Protein AF-A0A7R9HL69-F1 (afdb_monomer_lite)

Sequence (167 aa):
MRACRKFLLVSSSRQTDMITFSVRCGTPEGVLTHHLRAETHRDLANWARALVQGSHNCAQSQHELVCREYVYRCMYQGQPAQLVLHYENGFTLQEGNIAPGREPRTLWKFPFERLRMSADDGARLLWLDFGGEEGEMELDLESCPKPLVFILHNFLSAKIHRLGLLA

Organism: NCBI:txid170555

pLDDT: mean 81.36, std 16.81, range [25.47, 97.38]

Structure (mmCIF, N/CA/C/O backbone):
data_AF-A0A7R9HL69-F1
#
_entry.id   AF-A0A7R9HL69-F1
#
loop_
_atom_site.group_PDB
_atom_site.id
_atom_site.type_symbol
_atom_site.label_atom_id
_atom_site.label_alt_id
_atom_site.label_comp_id
_atom_site.label_asym_id
_atom_site.label_entity_id
_atom_site.label_seq_id
_atom_site.pdbx_PDB_ins_code
_atom_site.Cartn_x
_atom_site.Cartn_y
_atom_site.Cartn_z
_atom_site.occupancy
_atom_site.B_iso_or_equiv
_atom_site.auth_seq_id
_atom_site.auth_comp_id
_atom_site.auth_asym_id
_atom_site.auth_atom_id
_atom_site.pdbx_PDB_model_num
ATOM 1 N N . MET A 1 1 ? -3.117 -14.720 -6.865 1.00 27.28 1 MET A N 1
ATOM 2 C CA . MET A 1 1 ? -1.941 -13.841 -6.651 1.00 27.28 1 MET A CA 1
ATOM 3 C C . MET A 1 1 ? -1.518 -13.116 -7.940 1.00 27.28 1 MET A C 1
ATOM 5 O O . MET A 1 1 ? -0.476 -13.407 -8.507 1.00 27.28 1 MET A O 1
ATOM 9 N N . ARG A 1 2 ? -2.309 -12.144 -8.425 1.00 25.47 2 ARG A N 1
ATOM 10 C CA . ARG A 1 2 ? -1.967 -11.297 -9.597 1.00 25.47 2 ARG A CA 1
ATOM 11 C C . ARG A 1 2 ? -1.310 -9.957 -9.198 1.00 25.47 2 ARG A C 1
ATOM 13 O O . ARG A 1 2 ? -1.336 -9.004 -9.968 1.00 25.47 2 ARG A O 1
ATOM 20 N N . ALA A 1 3 ? -0.749 -9.864 -7.989 1.00 31.98 3 ALA A N 1
ATOM 21 C CA . ALA A 1 3 ? -0.264 -8.604 -7.414 1.00 31.98 3 ALA A CA 1
ATOM 22 C C . ALA A 1 3 ? 1.124 -8.177 -7.937 1.00 31.98 3 ALA A C 1
ATOM 24 O O . ALA A 1 3 ? 1.400 -6.987 -8.053 1.00 31.98 3 ALA A O 1
ATOM 25 N N . CYS A 1 4 ? 1.972 -9.127 -8.345 1.00 31.97 4 CYS A N 1
ATOM 26 C CA . CYS A 1 4 ? 3.388 -8.855 -8.623 1.00 31.97 4 CYS A CA 1
ATOM 27 C C . CYS A 1 4 ? 3.668 -8.084 -9.933 1.00 31.97 4 CYS A C 1
ATOM 29 O O . CYS A 1 4 ? 4.805 -7.705 -10.185 1.00 31.97 4 CYS A O 1
ATOM 31 N N . ARG A 1 5 ? 2.655 -7.829 -10.778 1.00 31.78 5 ARG A N 1
ATOM 32 C CA . ARG A 1 5 ? 2.824 -7.087 -12.049 1.00 31.78 5 ARG A CA 1
ATOM 33 C C . ARG A 1 5 ? 2.490 -5.593 -11.971 1.00 31.78 5 ARG A C 1
ATOM 35 O O . ARG A 1 5 ? 2.695 -4.889 -12.953 1.00 31.78 5 ARG A O 1
ATOM 42 N N . LYS A 1 6 ? 1.956 -5.090 -10.850 1.00 39.06 6 LYS A N 1
ATOM 43 C CA . LYS A 1 6 ? 1.522 -3.680 -10.749 1.00 39.06 6 LYS A CA 1
ATOM 44 C C . LYS A 1 6 ? 2.636 -2.697 -10.372 1.00 39.06 6 LYS A C 1
ATOM 46 O O . LYS A 1 6 ? 2.430 -1.498 -10.521 1.00 39.06 6 LYS A O 1
ATOM 51 N N . PHE A 1 7 ? 3.791 -3.194 -9.928 1.00 46.41 7 PHE A N 1
ATOM 52 C CA . PHE A 1 7 ? 4.848 -2.369 -9.333 1.00 46.41 7 PHE A CA 1
ATOM 53 C C . PHE A 1 7 ? 5.781 -1.685 -10.333 1.00 46.41 7 PHE A C 1
ATOM 55 O O . PHE A 1 7 ? 6.280 -0.594 -10.088 1.00 46.41 7 PHE A O 1
ATOM 62 N N . LEU A 1 8 ? 5.918 -2.276 -11.512 1.00 47.06 8 LEU A N 1
ATOM 63 C CA . LEU A 1 8 ? 6.515 -1.662 -12.684 1.00 47.06 8 LEU A CA 1
ATOM 64 C C . LEU A 1 8 ? 5.664 -2.161 -13.850 1.00 47.06 8 LEU A C 1
ATOM 66 O O . LEU A 1 8 ? 5.802 -3.310 -14.272 1.00 47.06 8 LEU A O 1
ATOM 70 N N . LEU A 1 9 ? 4.729 -1.351 -14.353 1.00 45.00 9 LEU A N 1
ATOM 71 C CA . LEU A 1 9 ? 4.151 -1.668 -15.656 1.00 45.00 9 LEU A CA 1
ATOM 72 C C . LEU A 1 9 ? 5.216 -1.342 -16.702 1.00 45.00 9 LEU A C 1
ATOM 74 O O . LEU A 1 9 ? 5.265 -0.255 -17.273 1.00 45.00 9 LEU A O 1
ATOM 78 N N . VAL A 1 10 ? 6.084 -2.315 -16.964 1.00 47.97 10 VAL A N 1
ATOM 79 C CA . VAL A 1 10 ? 6.858 -2.358 -18.202 1.00 47.97 10 VAL A CA 1
ATOM 80 C C . VAL A 1 10 ? 5.871 -2.712 -19.313 1.00 47.97 10 VAL A C 1
ATOM 82 O O . VAL A 1 10 ? 5.749 -3.864 -19.721 1.00 47.97 10 VAL A O 1
ATOM 85 N N . SER A 1 11 ? 5.080 -1.736 -19.758 1.00 47.28 11 SER A N 1
ATOM 86 C CA . SER A 1 11 ? 4.316 -1.871 -20.993 1.00 47.28 11 SER A CA 1
ATOM 87 C C . SER A 1 11 ? 5.226 -1.467 -22.145 1.00 47.28 11 SER A C 1
ATOM 89 O O . SER A 1 11 ? 5.473 -0.282 -22.359 1.00 47.28 11 SER A O 1
ATOM 91 N N . SER A 1 12 ? 5.731 -2.452 -22.882 1.00 48.06 12 SER A N 1
ATOM 92 C CA . SER A 1 12 ? 6.322 -2.199 -24.193 1.00 48.06 12 SER A CA 1
ATOM 93 C C . SER A 1 12 ? 5.177 -1.941 -25.171 1.00 48.06 12 SER A C 1
ATOM 95 O O . SER A 1 12 ? 4.321 -2.805 -25.358 1.00 48.06 12 SER A O 1
ATOM 97 N N . SER A 1 13 ? 5.130 -0.755 -25.775 1.00 48.75 13 SER A N 1
ATOM 98 C CA . SER A 1 13 ? 4.255 -0.489 -26.918 1.00 48.75 13 SER A CA 1
ATOM 99 C C . SER A 1 13 ? 5.121 -0.277 -28.155 1.00 48.75 13 SER A C 1
ATOM 101 O O . SER A 1 13 ? 6.091 0.474 -28.120 1.00 48.75 13 SER A O 1
ATOM 103 N N . ARG A 1 14 ? 4.799 -0.972 -29.252 1.00 50.94 14 ARG A N 1
ATOM 104 C CA . ARG A 1 14 ? 5.381 -0.695 -30.571 1.00 50.94 14 ARG A CA 1
ATOM 105 C C . ARG A 1 14 ? 4.619 0.468 -31.198 1.00 50.94 14 ARG A C 1
ATOM 107 O O . ARG A 1 14 ? 3.823 0.270 -32.108 1.00 50.94 14 ARG A O 1
ATOM 114 N N . GLN A 1 15 ? 4.828 1.673 -30.692 1.00 51.16 15 GLN A N 1
ATOM 115 C CA . GLN A 1 15 ? 4.549 2.874 -31.469 1.00 51.16 15 GLN A CA 1
ATOM 116 C C . GLN A 1 15 ? 5.911 3.501 -31.768 1.00 51.16 15 GLN A C 1
ATOM 118 O O . GLN A 1 15 ? 6.577 3.991 -30.864 1.00 51.16 15 GLN A O 1
ATOM 123 N N . THR A 1 16 ? 6.345 3.346 -33.029 1.00 51.69 16 THR A N 1
ATOM 124 C CA . T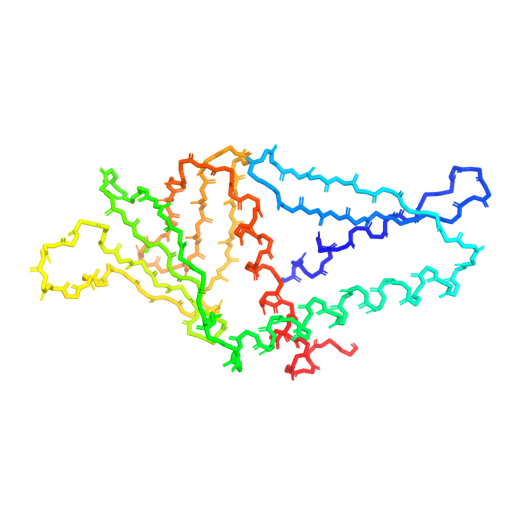HR A 1 16 ? 7.567 3.905 -33.652 1.00 51.69 16 THR A CA 1
ATOM 125 C C . THR A 1 16 ? 8.897 3.559 -32.967 1.00 51.69 16 THR A C 1
ATOM 127 O O . THR A 1 16 ? 9.286 4.293 -32.077 1.00 51.69 16 THR A O 1
ATOM 130 N N . ASP A 1 17 ? 9.589 2.478 -33.374 1.00 64.56 17 ASP A N 1
ATOM 131 C CA . ASP A 1 17 ? 11.017 2.117 -33.117 1.00 64.56 17 ASP A CA 1
ATOM 132 C C . ASP A 1 17 ? 11.654 2.384 -31.727 1.00 64.56 17 ASP A C 1
ATOM 134 O O . ASP A 1 17 ? 12.861 2.231 -31.537 1.00 64.56 17 ASP A O 1
ATOM 138 N N . MET A 1 18 ? 10.870 2.746 -30.716 1.00 73.81 18 MET A N 1
ATOM 139 C CA . MET A 1 18 ? 11.333 3.224 -29.423 1.00 73.81 18 MET A CA 1
ATOM 140 C C . MET A 1 18 ? 10.953 2.222 -28.344 1.00 73.81 18 MET A C 1
ATOM 142 O O . MET A 1 18 ? 9.783 1.921 -28.106 1.00 73.81 18 MET A O 1
ATOM 146 N N . ILE A 1 19 ? 11.971 1.716 -27.656 1.00 84.88 19 ILE A N 1
ATOM 147 C CA . ILE A 1 19 ? 11.815 0.807 -26.528 1.00 84.88 19 ILE A CA 1
ATOM 148 C C . ILE A 1 19 ? 11.576 1.665 -25.287 1.00 84.88 19 ILE A C 1
ATOM 150 O O . ILE A 1 19 ? 12.439 2.443 -24.888 1.00 84.88 19 ILE A O 1
ATOM 154 N N . THR A 1 20 ? 10.398 1.551 -24.681 1.00 85.19 20 THR A N 1
ATOM 155 C CA . THR A 1 20 ? 10.014 2.351 -23.511 1.00 85.19 20 THR A CA 1
ATOM 156 C C . THR A 1 20 ? 9.532 1.475 -22.358 1.00 85.19 20 THR A C 1
ATOM 158 O O . THR A 1 20 ? 9.047 0.358 -22.557 1.00 85.19 20 THR A O 1
ATOM 161 N N . PHE A 1 21 ? 9.681 1.984 -21.136 1.00 85.69 21 PHE A N 1
ATOM 162 C CA . PHE A 1 21 ? 9.068 1.445 -19.922 1.00 85.69 21 PHE A CA 1
ATOM 163 C C . PHE A 1 21 ? 8.477 2.566 -19.080 1.00 85.69 21 PHE A C 1
ATOM 165 O O . PHE A 1 21 ? 8.814 3.736 -19.262 1.00 85.69 21 PHE A O 1
ATOM 172 N N . SER A 1 22 ? 7.589 2.203 -18.154 1.00 87.31 22 SER A N 1
ATOM 173 C CA . SER A 1 22 ? 7.023 3.151 -17.204 1.00 87.31 22 SER A CA 1
ATOM 174 C C . SER A 1 22 ? 7.346 2.771 -15.766 1.00 87.31 22 SER A C 1
ATOM 176 O O . SER A 1 22 ? 7.317 1.593 -15.397 1.00 87.31 22 SER A O 1
ATOM 178 N N . VAL A 1 23 ? 7.645 3.783 -14.959 1.00 88.44 23 VAL A N 1
ATOM 179 C CA . VAL A 1 23 ? 7.794 3.679 -13.506 1.00 88.44 23 VAL A CA 1
ATOM 180 C C . VAL A 1 23 ? 6.626 4.418 -12.881 1.00 88.44 23 VAL A C 1
ATOM 182 O O . VAL A 1 23 ? 6.360 5.567 -13.229 1.00 88.44 23 VAL A O 1
ATOM 185 N N . ARG A 1 24 ? 5.901 3.744 -11.989 1.00 87.88 24 ARG A N 1
ATOM 186 C CA . ARG A 1 24 ? 4.728 4.300 -11.313 1.00 87.88 24 ARG A CA 1
ATOM 187 C C . ARG A 1 24 ? 5.063 4.530 -9.849 1.00 87.88 24 ARG A C 1
ATOM 189 O O . ARG A 1 24 ? 5.576 3.626 -9.199 1.00 87.88 24 ARG A O 1
ATOM 196 N N . CYS A 1 25 ? 4.725 5.704 -9.340 1.00 86.12 25 CYS A N 1
ATOM 197 C CA . CYS A 1 25 ? 4.938 6.101 -7.956 1.00 86.12 25 CYS A CA 1
ATOM 198 C C . CYS A 1 25 ? 3.585 6.464 -7.341 1.00 86.12 25 CYS A C 1
ATOM 200 O O . CYS A 1 25 ? 2.858 7.285 -7.899 1.00 86.12 25 CYS A O 1
ATOM 202 N N . GLY A 1 26 ? 3.237 5.852 -6.209 1.00 83.62 26 GLY A N 1
ATOM 203 C CA . GLY A 1 26 ? 2.106 6.311 -5.405 1.00 83.62 26 GLY A CA 1
ATOM 204 C C . GLY A 1 26 ? 2.480 7.607 -4.686 1.00 83.62 26 GLY A C 1
ATOM 205 O O . GLY A 1 26 ? 3.476 7.631 -3.966 1.00 83.62 26 GLY A O 1
ATOM 206 N N . THR A 1 27 ? 1.698 8.664 -4.879 1.00 81.88 27 THR A N 1
ATOM 207 C CA . THR A 1 27 ? 1.854 9.973 -4.231 1.00 81.88 27 THR A CA 1
ATOM 208 C C . THR A 1 27 ? 0.550 10.364 -3.522 1.00 81.88 27 THR A C 1
ATOM 210 O O . THR A 1 27 ? -0.493 9.755 -3.787 1.00 81.88 27 THR A O 1
ATOM 213 N N . PRO A 1 28 ? 0.567 11.359 -2.616 1.00 81.06 28 PRO A N 1
ATOM 214 C CA . PRO A 1 28 ? -0.658 11.898 -2.017 1.00 81.06 28 PRO A CA 1
ATOM 215 C C . PRO A 1 28 ? -1.672 12.435 -3.043 1.00 81.06 28 PRO A C 1
ATOM 217 O O . PRO A 1 28 ? -2.856 12.527 -2.741 1.00 81.06 28 PRO A O 1
ATOM 220 N N . GLU A 1 29 ? -1.229 12.751 -4.260 1.00 83.75 29 GLU A N 1
ATOM 221 C CA . GLU A 1 29 ? -2.048 13.228 -5.381 1.00 83.75 29 GLU A CA 1
ATOM 222 C C . GLU A 1 29 ? -2.493 12.098 -6.330 1.00 83.75 29 GLU A C 1
ATOM 224 O O . GLU A 1 29 ? -3.128 12.360 -7.352 1.00 83.75 29 GLU A O 1
ATOM 229 N N . GLY A 1 30 ? -2.158 10.838 -6.033 1.00 84.12 30 GLY A N 1
ATOM 230 C CA . GLY A 1 30 ? -2.545 9.685 -6.842 1.00 84.12 30 GLY A CA 1
ATOM 231 C C . GLY A 1 30 ? -1.358 8.872 -7.342 1.00 84.12 30 GLY A C 1
ATOM 232 O O . GLY A 1 30 ? -0.509 8.435 -6.573 1.00 84.12 30 GLY A O 1
ATOM 233 N N . VAL A 1 31 ? -1.337 8.562 -8.641 1.00 87.94 31 VAL A N 1
ATOM 234 C CA . VAL A 1 31 ? -0.251 7.777 -9.243 1.00 87.94 31 VAL A CA 1
ATOM 235 C C . VAL A 1 31 ? 0.482 8.613 -10.274 1.00 87.94 31 VAL A C 1
ATOM 237 O O . VAL A 1 31 ? -0.024 8.842 -11.372 1.00 87.94 31 VAL A O 1
ATOM 240 N N . LEU A 1 32 ? 1.711 8.993 -9.945 1.00 87.88 32 LEU A N 1
ATOM 241 C CA . LEU A 1 32 ? 2.637 9.599 -10.888 1.00 87.88 32 LEU A CA 1
ATOM 242 C C . LEU A 1 32 ? 3.248 8.507 -11.769 1.00 87.88 32 LEU A C 1
ATOM 244 O O . LEU A 1 32 ? 3.672 7.465 -11.271 1.00 87.88 32 LEU A O 1
ATOM 248 N N . THR A 1 33 ? 3.285 8.725 -13.083 1.00 89.94 33 THR A N 1
ATOM 249 C CA . THR A 1 33 ? 3.878 7.778 -14.037 1.00 89.94 33 THR A CA 1
ATOM 250 C C . THR A 1 33 ? 4.974 8.469 -14.836 1.00 89.94 33 THR A C 1
ATOM 252 O O . THR A 1 33 ? 4.717 9.447 -15.532 1.00 89.94 33 THR A O 1
ATOM 255 N N . HIS A 1 34 ? 6.194 7.942 -14.754 1.00 87.19 34 HIS A N 1
ATOM 256 C CA . HIS A 1 34 ? 7.334 8.382 -15.550 1.00 87.19 34 HIS A CA 1
ATOM 257 C C . HIS A 1 34 ? 7.552 7.422 -16.711 1.00 87.19 34 HIS A C 1
ATOM 259 O O . HIS A 1 34 ? 7.717 6.221 -16.497 1.00 87.19 34 HIS A O 1
ATOM 265 N N . HIS A 1 35 ? 7.588 7.949 -17.932 1.00 88.81 35 HIS A N 1
ATOM 266 C CA . HIS A 1 35 ? 7.933 7.184 -19.125 1.00 88.81 35 HIS A CA 1
ATOM 267 C C . HIS A 1 35 ? 9.410 7.374 -19.446 1.00 88.81 35 HIS A C 1
ATOM 269 O O . HIS A 1 35 ? 9.891 8.496 -19.581 1.00 88.81 35 HIS A O 1
ATOM 275 N N . LEU A 1 36 ? 10.124 6.261 -19.558 1.00 88.06 36 LEU A N 1
ATOM 276 C CA . LEU A 1 36 ? 11.559 6.221 -19.780 1.00 88.06 36 LEU A CA 1
ATOM 277 C C . LEU A 1 36 ? 11.839 5.464 -21.074 1.00 88.06 36 LEU A C 1
ATOM 279 O O . LEU A 1 36 ? 11.201 4.451 -21.375 1.00 88.06 36 LEU A O 1
ATOM 283 N N . ARG A 1 37 ? 12.807 5.961 -21.840 1.00 90.00 37 ARG A N 1
ATOM 284 C CA . ARG A 1 37 ? 13.312 5.301 -23.042 1.00 90.00 37 ARG A CA 1
ATOM 285 C C . ARG A 1 37 ? 14.514 4.438 -22.672 1.00 90.00 37 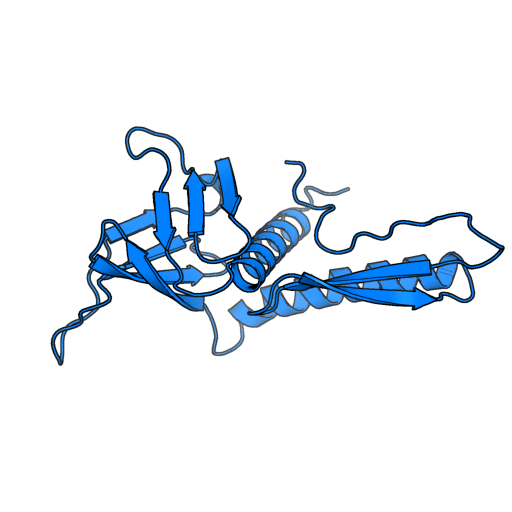ARG A C 1
ATOM 287 O O . ARG A 1 37 ? 15.399 4.890 -21.954 1.00 90.00 37 ARG A O 1
ATOM 294 N N . ALA A 1 38 ? 14.551 3.227 -23.206 1.00 87.94 38 ALA A N 1
ATOM 295 C CA . ALA A 1 38 ? 15.732 2.382 -23.231 1.00 87.94 38 ALA A CA 1
ATOM 296 C C . ALA A 1 38 ? 16.349 2.398 -24.636 1.00 87.94 38 ALA A C 1
ATOM 298 O O . ALA A 1 38 ? 15.639 2.504 -25.640 1.00 87.94 38 ALA A O 1
ATOM 299 N N . GLU A 1 39 ? 17.673 2.292 -24.706 1.00 88.62 39 GLU A N 1
ATOM 300 C CA . GLU A 1 39 ? 18.396 2.228 -25.979 1.00 88.62 39 GLU A CA 1
ATOM 301 C C . GLU A 1 39 ? 18.250 0.846 -26.621 1.00 88.62 39 GLU A C 1
ATOM 303 O O . GLU A 1 39 ? 18.003 0.740 -27.821 1.00 88.62 39 GLU A O 1
ATOM 308 N N . THR A 1 40 ? 18.312 -0.215 -25.810 1.00 89.12 40 THR A N 1
ATOM 309 C CA . THR A 1 40 ? 18.122 -1.599 -26.257 1.00 89.12 40 THR A CA 1
ATOM 310 C C . THR A 1 40 ? 17.132 -2.374 -25.379 1.00 89.12 40 THR A C 1
ATOM 312 O O . THR A 1 40 ? 16.825 -2.005 -24.242 1.00 89.12 40 THR A O 1
ATOM 315 N N . HIS A 1 41 ? 16.660 -3.526 -25.872 1.00 84.69 41 HIS A N 1
ATOM 316 C CA . HIS A 1 41 ? 15.857 -4.459 -25.068 1.00 84.69 41 HIS A CA 1
ATOM 317 C C . HIS A 1 41 ? 16.637 -5.026 -23.874 1.00 84.69 41 HIS A C 1
ATOM 319 O O . HIS A 1 41 ? 16.039 -5.378 -22.856 1.00 84.69 41 HIS A O 1
ATOM 325 N N . ARG A 1 42 ? 17.969 -5.107 -23.982 1.00 88.62 42 ARG A N 1
ATOM 326 C CA . ARG A 1 42 ? 18.835 -5.526 -22.878 1.00 88.62 42 ARG A CA 1
ATOM 327 C C . ARG A 1 42 ? 18.850 -4.468 -21.779 1.00 88.62 42 ARG A C 1
ATOM 329 O O . ARG A 1 42 ? 18.698 -4.824 -20.614 1.00 88.62 42 ARG A O 1
ATOM 336 N N . ASP A 1 43 ? 18.960 -3.194 -22.143 1.00 88.62 43 ASP A N 1
ATOM 337 C CA . ASP A 1 43 ? 18.952 -2.092 -21.174 1.00 88.62 43 ASP A CA 1
ATOM 338 C C . ASP A 1 43 ? 17.607 -1.992 -20.476 1.00 88.62 43 ASP A C 1
ATOM 340 O O . ASP A 1 43 ? 17.562 -1.881 -19.256 1.00 88.62 43 ASP A O 1
ATOM 344 N N . LEU A 1 44 ? 16.511 -2.135 -21.226 1.00 88.00 44 LEU A N 1
ATOM 345 C CA . LEU A 1 44 ? 15.165 -2.240 -20.668 1.00 88.00 44 LEU A CA 1
ATOM 346 C C . LEU A 1 44 ? 15.092 -3.324 -19.581 1.00 88.00 44 LEU A C 1
ATOM 348 O O . LEU A 1 44 ? 14.614 -3.071 -18.477 1.00 88.00 44 LEU A O 1
ATOM 352 N N . ALA A 1 45 ? 15.577 -4.532 -19.887 1.00 86.12 45 ALA A N 1
ATOM 353 C CA . ALA A 1 45 ? 15.562 -5.652 -18.952 1.00 86.12 45 ALA A CA 1
ATOM 354 C C . ALA A 1 45 ? 16.457 -5.397 -17.728 1.00 86.12 45 ALA A C 1
ATOM 356 O O . ALA A 1 45 ? 16.085 -5.752 -16.608 1.00 86.12 45 ALA A O 1
ATOM 357 N N . ASN A 1 46 ? 17.617 -4.766 -17.924 1.00 90.38 46 ASN A N 1
ATOM 358 C CA . ASN A 1 46 ? 18.535 -4.416 -16.843 1.00 90.38 46 ASN A CA 1
ATOM 359 C C . ASN A 1 46 ? 17.945 -3.342 -15.924 1.00 90.38 46 ASN A C 1
ATOM 361 O O . ASN A 1 46 ? 17.972 -3.523 -14.709 1.00 90.38 46 ASN A O 1
ATOM 365 N N . TRP A 1 47 ? 17.347 -2.287 -16.483 1.00 90.44 47 TRP A N 1
ATOM 366 C CA . TRP A 1 47 ? 16.650 -1.248 -15.725 1.00 90.44 47 TRP A CA 1
ATOM 367 C C . TRP A 1 47 ? 15.471 -1.813 -14.941 1.00 90.44 47 TRP A C 1
ATOM 369 O O . TRP A 1 47 ? 15.361 -1.567 -13.742 1.00 90.44 47 TRP A O 1
ATOM 379 N N . ALA A 1 48 ? 14.625 -2.622 -15.583 1.00 87.06 48 ALA A N 1
ATOM 380 C CA . ALA A 1 48 ? 13.501 -3.263 -14.911 1.00 87.06 48 ALA A CA 1
ATOM 381 C C . ALA A 1 48 ? 13.972 -4.137 -13.736 1.00 87.06 48 ALA A C 1
ATOM 383 O O . ALA A 1 48 ? 13.426 -4.037 -12.638 1.00 87.06 48 ALA A O 1
ATOM 384 N N . ARG A 1 49 ? 15.024 -4.944 -13.938 1.00 86.81 49 ARG A N 1
ATOM 385 C CA . ARG A 1 49 ? 15.601 -5.785 -12.880 1.00 86.81 49 ARG A CA 1
ATOM 386 C C . ARG A 1 49 ? 16.187 -4.948 -11.744 1.00 86.81 49 ARG A C 1
ATOM 388 O O . ARG A 1 49 ? 15.911 -5.243 -10.588 1.00 86.81 49 ARG A O 1
ATOM 395 N N . ALA A 1 50 ? 16.962 -3.912 -12.060 1.00 88.31 50 ALA A N 1
ATOM 396 C CA . ALA A 1 50 ? 17.594 -3.050 -11.064 1.00 88.31 50 ALA A CA 1
ATOM 397 C C . ALA A 1 50 ? 16.560 -2.313 -10.199 1.00 88.31 50 ALA A C 1
ATOM 399 O O . ALA A 1 50 ? 16.707 -2.271 -8.981 1.00 88.31 50 ALA A O 1
ATOM 400 N N . LEU A 1 51 ? 15.486 -1.793 -10.803 1.00 86.94 51 LEU A N 1
ATOM 401 C CA . LEU A 1 51 ? 14.413 -1.101 -10.081 1.00 86.94 51 LEU A CA 1
ATOM 402 C C . LEU A 1 51 ? 13.636 -2.043 -9.152 1.00 86.94 51 LEU A C 1
ATOM 404 O O . LEU A 1 51 ? 13.364 -1.691 -8.003 1.00 86.94 51 LEU A O 1
ATOM 408 N N . VAL A 1 52 ? 13.311 -3.250 -9.625 1.00 86.56 52 VAL A N 1
ATOM 409 C CA . VAL A 1 52 ? 12.625 -4.266 -8.811 1.00 86.56 52 VAL A CA 1
ATOM 410 C C . VAL A 1 52 ? 13.517 -4.724 -7.658 1.00 86.56 52 VAL A C 1
ATOM 412 O O . VAL A 1 52 ? 13.093 -4.674 -6.506 1.00 86.56 52 VAL A O 1
ATOM 415 N N . GLN A 1 53 ? 14.770 -5.089 -7.945 1.00 85.56 53 GLN A N 1
ATOM 416 C CA . GLN A 1 53 ? 15.704 -5.550 -6.919 1.00 85.56 53 GLN A CA 1
ATOM 417 C C . GLN A 1 53 ? 16.011 -4.454 -5.896 1.00 85.56 53 GLN A C 1
ATOM 419 O O . GLN A 1 53 ? 16.046 -4.726 -4.701 1.00 85.56 53 GLN A O 1
ATOM 424 N N . GLY A 1 54 ? 16.191 -3.209 -6.345 1.00 85.06 54 GLY A N 1
ATOM 425 C CA . GLY A 1 54 ? 16.369 -2.061 -5.459 1.00 85.06 54 GLY A CA 1
ATOM 426 C C . GLY A 1 54 ? 15.176 -1.884 -4.521 1.00 85.06 54 GLY A C 1
ATOM 427 O O . GLY A 1 54 ? 15.363 -1.736 -3.318 1.00 85.06 54 GLY A O 1
ATOM 428 N N . SER A 1 55 ? 13.952 -2.002 -5.043 1.00 84.12 55 SER A N 1
ATOM 429 C CA . SER A 1 55 ? 12.722 -1.894 -4.244 1.00 84.12 55 SER A CA 1
ATOM 430 C C . SER A 1 55 ? 12.606 -2.998 -3.188 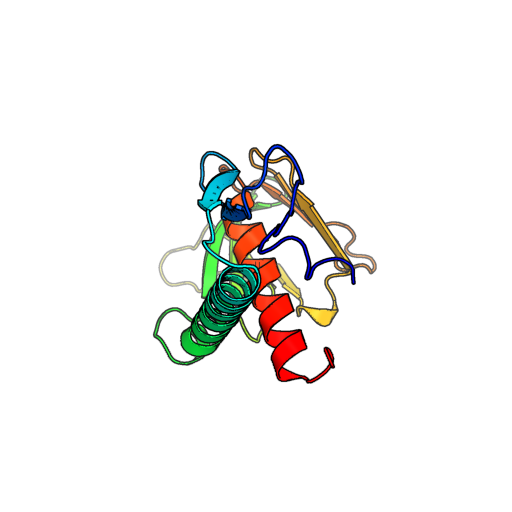1.00 84.12 55 SER A C 1
ATOM 432 O O . SER A 1 55 ? 12.221 -2.723 -2.047 1.00 84.12 55 SER A O 1
ATOM 434 N N . HIS A 1 56 ? 12.982 -4.232 -3.539 1.00 84.44 56 HIS A N 1
ATOM 435 C CA . HIS A 1 56 ? 13.027 -5.359 -2.601 1.00 84.44 56 HIS A CA 1
ATOM 436 C C . HIS A 1 56 ? 14.108 -5.179 -1.539 1.00 84.44 56 HIS A C 1
ATOM 438 O O . HIS A 1 56 ? 13.831 -5.364 -0.356 1.00 84.44 56 HIS A O 1
ATOM 444 N N . ASN A 1 57 ? 15.312 -4.767 -1.941 1.00 83.06 57 ASN A N 1
ATOM 445 C CA . ASN A 1 57 ? 16.414 -4.501 -1.020 1.00 83.06 57 ASN A CA 1
ATOM 446 C C . ASN A 1 57 ? 16.043 -3.392 -0.031 1.00 83.06 57 ASN A C 1
ATOM 448 O O . ASN A 1 57 ? 16.305 -3.538 1.157 1.00 83.06 57 ASN A O 1
ATOM 452 N N . CYS A 1 58 ? 15.380 -2.323 -0.488 1.00 80.81 58 CYS A N 1
ATOM 453 C CA . CYS A 1 58 ? 14.868 -1.278 0.393 1.00 80.81 58 CYS A CA 1
ATOM 454 C C . CYS A 1 58 ? 13.863 -1.848 1.403 1.00 80.81 58 CYS A C 1
ATOM 456 O O . CYS A 1 58 ? 14.058 -1.662 2.601 1.00 80.81 58 CYS A O 1
ATOM 458 N N . ALA A 1 59 ? 12.857 -2.607 0.953 1.00 79.19 59 ALA A N 1
ATOM 459 C CA . ALA A 1 59 ? 11.873 -3.235 1.843 1.00 79.19 59 ALA A CA 1
ATOM 460 C C . ALA A 1 59 ? 12.520 -4.162 2.884 1.00 79.19 59 ALA A C 1
ATOM 462 O O . ALA A 1 59 ? 12.122 -4.168 4.045 1.00 79.19 59 ALA A O 1
ATOM 463 N N . GLN A 1 60 ? 13.549 -4.913 2.488 1.00 74.62 60 GLN A N 1
ATOM 464 C CA . GLN A 1 60 ? 14.294 -5.772 3.402 1.00 74.62 60 GLN A CA 1
ATOM 465 C C . GLN A 1 60 ? 15.175 -4.962 4.360 1.00 74.62 60 GLN A C 1
ATOM 467 O O . GLN A 1 60 ? 15.188 -5.250 5.550 1.00 74.62 60 GLN A O 1
ATOM 472 N N . SER A 1 61 ? 15.872 -3.926 3.887 1.00 70.12 61 SER A N 1
ATOM 473 C CA . SER A 1 61 ? 16.699 -3.058 4.738 1.00 70.12 61 SER A CA 1
ATOM 474 C C . SER A 1 61 ? 15.880 -2.262 5.754 1.00 70.12 61 SER A C 1
ATOM 476 O O . SER A 1 61 ? 16.409 -1.882 6.790 1.00 70.12 61 SER A O 1
ATOM 478 N N . GLN A 1 62 ? 14.577 -2.063 5.528 1.00 63.53 62 GLN A N 1
ATOM 479 C CA . GLN A 1 62 ? 13.684 -1.488 6.541 1.00 63.53 62 GLN A CA 1
ATOM 480 C C . GLN A 1 62 ? 13.525 -2.371 7.781 1.00 63.53 62 GLN A C 1
ATOM 482 O O . GLN A 1 62 ? 13.179 -1.874 8.846 1.00 63.53 62 GLN A O 1
ATOM 487 N N . HIS A 1 63 ? 13.824 -3.666 7.679 1.00 57.12 63 HIS A N 1
ATOM 488 C CA . HIS A 1 63 ? 13.954 -4.532 8.847 1.00 57.12 63 HIS A CA 1
ATOM 489 C C . HIS A 1 63 ? 15.200 -4.190 9.692 1.00 57.12 63 HIS A C 1
ATOM 491 O O . HIS A 1 63 ? 15.187 -4.355 10.914 1.00 57.12 63 HIS A O 1
ATOM 497 N N . GLU A 1 64 ? 16.272 -3.728 9.039 1.00 52.22 64 GLU A N 1
ATOM 498 C CA . GLU A 1 64 ? 17.587 -3.447 9.633 1.00 52.22 64 GLU A CA 1
ATOM 499 C C . GLU A 1 64 ? 17.746 -1.976 10.074 1.00 52.22 64 GLU A C 1
ATOM 501 O O . GLU A 1 64 ? 18.451 -1.693 11.040 1.00 52.22 64 GLU A O 1
ATOM 506 N N . LEU A 1 65 ? 17.043 -1.042 9.422 1.00 43.50 65 LEU A N 1
ATOM 507 C CA . LEU A 1 65 ? 17.019 0.390 9.738 1.00 43.50 65 LEU A CA 1
ATOM 508 C C . LEU A 1 65 ? 15.892 0.757 10.729 1.00 43.50 65 LEU A C 1
ATOM 510 O O . LEU A 1 65 ? 14.912 0.038 10.897 1.00 43.50 65 LEU A O 1
ATOM 514 N N . VAL A 1 66 ? 16.022 1.920 11.378 1.00 42.22 66 VAL A N 1
ATOM 515 C CA . VAL A 1 66 ? 15.172 2.420 12.488 1.00 42.22 66 VAL A CA 1
ATOM 516 C C . VAL A 1 66 ? 13.666 2.514 12.151 1.00 42.22 66 VAL A C 1
ATOM 518 O O . VAL A 1 66 ? 12.834 2.489 13.056 1.00 42.22 66 VAL A O 1
ATOM 521 N N . CYS A 1 67 ? 13.277 2.557 10.873 1.00 51.59 67 CYS A N 1
ATOM 522 C CA . CYS A 1 67 ? 11.875 2.609 10.438 1.00 51.59 67 CYS A CA 1
ATOM 523 C C . CYS A 1 67 ? 11.316 1.203 10.146 1.00 51.59 67 CYS A C 1
ATOM 525 O O . CYS A 1 67 ? 11.174 0.820 8.985 1.00 51.59 67 CYS A O 1
ATOM 527 N N . ARG A 1 68 ? 10.993 0.443 11.202 1.00 61.75 68 ARG A N 1
ATOM 528 C CA . ARG A 1 68 ? 10.454 -0.934 11.102 1.00 61.75 68 ARG A CA 1
ATOM 529 C C . ARG A 1 68 ? 9.017 -1.025 10.590 1.00 61.75 68 ARG A C 1
ATOM 531 O O . ARG A 1 68 ? 8.570 -2.088 10.153 1.00 61.75 68 ARG A O 1
ATOM 538 N N . GLU A 1 69 ? 8.290 0.079 10.665 1.00 74.69 69 GLU A N 1
ATOM 539 C CA . GLU A 1 69 ? 6.871 0.133 10.365 1.00 74.69 69 GLU A CA 1
ATOM 540 C C . GLU A 1 69 ? 6.483 1.471 9.746 1.00 74.69 69 GLU A C 1
ATOM 542 O O . GLU A 1 69 ? 7.062 2.516 10.050 1.00 74.69 69 GLU A O 1
ATOM 547 N N . TYR A 1 70 ? 5.494 1.422 8.860 1.00 84.62 70 TYR A N 1
ATOM 548 C CA . TYR A 1 70 ? 4.836 2.611 8.346 1.00 84.62 70 TYR A CA 1
ATOM 549 C C . TYR A 1 70 ? 3.564 2.859 9.140 1.00 84.62 70 TYR A C 1
ATOM 551 O O . TYR A 1 70 ? 2.696 1.989 9.194 1.00 84.62 70 TYR A O 1
ATOM 559 N N . VAL A 1 71 ? 3.451 4.050 9.720 1.00 88.12 71 VAL A N 1
ATOM 560 C CA . VAL A 1 71 ? 2.285 4.461 10.503 1.00 88.12 71 VAL A CA 1
ATOM 561 C C . VAL A 1 71 ? 1.456 5.445 9.689 1.00 88.12 71 VAL A C 1
ATOM 563 O O . VAL A 1 71 ? 1.955 6.483 9.254 1.00 88.12 71 VAL A O 1
ATOM 566 N N . TYR A 1 72 ? 0.179 5.126 9.515 1.00 91.00 72 TYR A N 1
ATOM 567 C CA . TYR A 1 72 ? -0.804 5.953 8.830 1.00 91.00 72 TYR A CA 1
ATOM 568 C C . TYR A 1 72 ? -1.923 6.321 9.789 1.00 91.00 72 TYR A C 1
ATOM 570 O O . TYR A 1 72 ? -2.554 5.448 10.380 1.00 91.00 72 TYR A O 1
ATOM 578 N N . ARG A 1 73 ? -2.194 7.619 9.927 1.00 92.81 73 ARG A N 1
ATOM 579 C CA . ARG A 1 73 ? -3.411 8.077 10.601 1.00 92.81 73 ARG A CA 1
ATOM 580 C C . ARG A 1 73 ? -4.607 7.808 9.696 1.00 92.81 73 ARG A C 1
ATOM 582 O O . ARG A 1 73 ? -4.503 7.970 8.483 1.00 92.81 73 ARG A O 1
ATOM 589 N N . CYS A 1 74 ? -5.695 7.350 10.292 1.00 95.25 74 CYS A N 1
ATOM 590 C CA . CYS A 1 74 ? -6.924 7.035 9.583 1.00 95.25 74 CYS A CA 1
ATOM 591 C C . CYS A 1 74 ? -8.130 7.114 10.520 1.00 95.25 74 CYS A C 1
ATOM 593 O O . CYS A 1 74 ? -7.984 7.201 11.739 1.00 95.25 74 CYS A O 1
ATOM 595 N N . MET A 1 75 ? -9.321 7.039 9.946 1.00 96.75 75 MET A N 1
ATOM 596 C CA . MET A 1 75 ? -10.576 6.858 10.652 1.00 96.75 75 MET A CA 1
ATOM 597 C C . MET A 1 75 ? -11.055 5.424 10.429 1.00 96.75 75 MET A C 1
ATOM 599 O O . MET A 1 75 ? -11.137 4.948 9.296 1.00 96.75 75 MET A O 1
ATOM 603 N N . TYR A 1 76 ? -11.387 4.738 11.519 1.00 96.06 76 TYR A N 1
ATOM 604 C CA . TYR A 1 76 ? -11.971 3.401 11.504 1.00 96.06 76 TYR A CA 1
ATOM 605 C C . TYR A 1 76 ? -13.282 3.429 12.280 1.00 96.06 76 TYR A C 1
ATOM 607 O O . TYR A 1 76 ? -13.308 3.845 13.438 1.00 96.06 76 TYR A O 1
ATOM 615 N N . GLN A 1 77 ? -14.384 3.039 11.631 1.00 94.25 77 GLN A N 1
ATOM 616 C CA . GLN A 1 77 ? -15.732 3.087 12.221 1.00 94.25 77 GLN A CA 1
ATOM 617 C C . GLN A 1 77 ? -16.078 4.465 12.830 1.00 94.25 77 GLN A C 1
ATOM 619 O O . GLN A 1 77 ? -16.727 4.572 13.869 1.00 94.25 77 GLN A O 1
ATOM 624 N N . GLY A 1 78 ? -15.603 5.540 12.192 1.00 93.38 78 GLY A N 1
ATOM 625 C CA . GLY A 1 78 ? -15.816 6.919 12.640 1.00 93.38 78 GLY A CA 1
ATOM 626 C C . GLY A 1 78 ? -14.950 7.375 13.821 1.00 93.38 78 GLY A C 1
ATOM 627 O O . GLY A 1 78 ? -15.169 8.476 14.319 1.00 93.38 78 GLY A O 1
ATOM 628 N N . GLN A 1 79 ? -13.974 6.577 14.269 1.00 94.50 79 GLN A N 1
ATOM 629 C CA . GLN A 1 79 ? -13.040 6.939 15.340 1.00 94.50 79 GLN A CA 1
ATOM 630 C C . GLN A 1 79 ? -11.602 7.089 14.817 1.00 94.50 79 GLN A C 1
ATOM 632 O O . GLN A 1 79 ? -11.195 6.309 13.951 1.00 94.50 79 GLN A O 1
ATOM 637 N N . PRO A 1 80 ? -10.806 8.034 15.358 1.00 95.44 80 PRO A N 1
ATOM 638 C CA . PRO A 1 80 ? -9.391 8.152 15.027 1.00 95.44 80 PRO A CA 1
ATOM 639 C C . PRO A 1 80 ? -8.619 6.874 15.355 1.00 95.44 80 PRO A C 1
ATOM 641 O O . PRO A 1 80 ? -8.689 6.350 16.470 1.00 95.44 80 PRO A O 1
ATOM 644 N N . ALA A 1 81 ? -7.834 6.409 14.393 1.00 96.00 81 ALA A N 1
ATOM 645 C CA . ALA A 1 81 ? -7.034 5.200 14.456 1.00 96.00 81 ALA A CA 1
ATOM 646 C C . ALA A 1 81 ? -5.665 5.402 13.784 1.00 96.00 81 ALA A C 1
ATOM 648 O O . ALA A 1 81 ? -5.425 6.358 13.041 1.00 96.00 81 ALA A O 1
ATOM 649 N N . GLN A 1 82 ? -4.745 4.483 14.053 1.00 94.62 82 GLN A N 1
ATOM 650 C CA . GLN A 1 82 ? -3.449 4.398 13.393 1.00 94.62 82 GLN A CA 1
ATOM 651 C C . GLN A 1 82 ? -3.280 3.006 12.794 1.00 94.62 82 GLN A C 1
ATOM 653 O O . GLN A 1 82 ? -3.289 2.007 13.513 1.00 94.62 82 GLN A O 1
ATOM 658 N N . LEU A 1 83 ? -3.134 2.943 11.472 1.00 95.31 83 LEU A N 1
ATOM 659 C CA . LEU A 1 83 ? -2.773 1.731 10.755 1.00 95.31 83 LEU A CA 1
ATOM 660 C C . LEU A 1 83 ? -1.251 1.635 10.686 1.00 95.31 83 LEU A C 1
ATOM 662 O O . LEU A 1 83 ? -0.584 2.470 10.078 1.00 95.31 83 LEU A O 1
ATOM 666 N N . VAL A 1 84 ? -0.721 0.579 11.279 1.00 93.06 84 VAL A N 1
ATOM 667 C CA . VAL A 1 84 ? 0.695 0.243 11.292 1.00 93.06 84 VAL A CA 1
ATOM 668 C C . VAL A 1 84 ? 0.933 -0.922 10.339 1.00 93.06 84 VAL A C 1
ATOM 670 O O . VAL A 1 84 ? 0.373 -2.009 10.508 1.00 93.06 84 VAL A O 1
ATOM 673 N N . LEU A 1 85 ? 1.778 -0.698 9.335 1.00 91.75 85 LEU A N 1
ATOM 674 C CA . LEU A 1 85 ? 2.218 -1.709 8.382 1.00 91.75 85 LEU A CA 1
ATOM 675 C C . LEU A 1 85 ? 3.676 -2.075 8.666 1.00 91.75 85 LEU A C 1
ATOM 677 O O . LEU A 1 85 ? 4.598 -1.324 8.348 1.00 91.75 85 LEU A O 1
ATOM 681 N N . HIS A 1 86 ? 3.882 -3.247 9.254 1.00 89.94 86 HIS A N 1
ATOM 682 C CA . HIS A 1 86 ? 5.193 -3.754 9.637 1.00 89.94 86 HIS A CA 1
ATOM 683 C C . HIS A 1 86 ? 5.648 -4.837 8.656 1.00 89.94 86 HIS A C 1
ATOM 685 O O . HIS A 1 86 ? 4.907 -5.789 8.403 1.00 89.94 86 HIS A O 1
ATOM 691 N N . TYR A 1 87 ? 6.895 -4.758 8.172 1.00 85.75 87 TYR A N 1
ATOM 692 C CA . TYR A 1 87 ? 7.408 -5.674 7.142 1.00 85.75 87 TYR A CA 1
ATOM 693 C C . TYR A 1 87 ? 7.236 -7.151 7.515 1.00 85.75 87 TYR A C 1
ATOM 695 O O . TYR A 1 87 ? 6.730 -7.917 6.711 1.00 85.75 87 TYR A O 1
ATOM 703 N N . GLU A 1 88 ? 7.584 -7.578 8.734 1.00 85.06 88 GLU A N 1
ATOM 704 C CA . GLU A 1 88 ? 7.354 -8.972 9.155 1.00 85.06 88 GLU A CA 1
ATOM 705 C C . GLU A 1 88 ? 5.942 -9.247 9.693 1.00 85.06 88 GLU A C 1
ATOM 707 O O . GLU A 1 88 ? 5.278 -10.156 9.204 1.00 85.06 88 GLU A O 1
ATOM 712 N N . ASN A 1 89 ? 5.475 -8.445 10.654 1.00 87.62 89 ASN A N 1
ATOM 713 C CA . ASN A 1 89 ? 4.267 -8.713 11.439 1.00 87.62 89 ASN A CA 1
ATOM 714 C C . ASN A 1 89 ? 2.931 -8.428 10.729 1.00 87.62 89 ASN A C 1
ATOM 716 O O . ASN A 1 89 ? 1.886 -8.774 11.281 1.00 87.62 89 ASN A O 1
ATOM 720 N N . GLY A 1 90 ? 2.940 -7.799 9.551 1.00 92.19 90 GLY A N 1
ATOM 721 C CA . GLY A 1 90 ? 1.719 -7.471 8.819 1.00 92.19 90 GLY A CA 1
ATOM 722 C C . GLY A 1 90 ? 1.078 -6.169 9.279 1.00 92.19 90 GLY A C 1
ATOM 723 O O . GLY A 1 90 ? 1.743 -5.141 9.403 1.00 92.19 90 GLY A O 1
ATOM 724 N N . PHE A 1 91 ? -0.229 -6.222 9.496 1.00 95.25 91 PHE A N 1
ATOM 725 C CA . PHE A 1 91 ? -1.097 -5.084 9.757 1.00 95.25 91 PHE A CA 1
ATOM 726 C C . PHE A 1 91 ? -1.477 -5.039 11.228 1.00 95.25 91 PHE A C 1
ATOM 728 O O . PHE A 1 91 ? -1.914 -6.044 11.786 1.00 95.25 91 PHE A O 1
ATOM 735 N N . THR A 1 92 ? -1.367 -3.871 11.845 1.00 95.50 92 THR A N 1
ATOM 736 C CA . THR A 1 92 ? -1.900 -3.611 13.185 1.00 95.50 92 THR A CA 1
ATOM 737 C C . THR A 1 92 ? -2.692 -2.316 13.140 1.00 95.50 92 THR A C 1
ATOM 739 O O . THR A 1 92 ? -2.153 -1.299 12.720 1.00 95.50 92 THR A O 1
ATOM 742 N N . LEU A 1 93 ? -3.951 -2.336 13.567 1.00 95.94 93 LEU A N 1
ATOM 743 C CA . LEU A 1 93 ? -4.729 -1.120 13.771 1.00 95.94 93 LEU A CA 1
ATOM 744 C C . LEU A 1 93 ? -4.776 -0.799 15.259 1.00 95.94 93 LEU A C 1
ATOM 746 O O . LEU A 1 93 ? -5.077 -1.665 16.083 1.00 95.94 93 LEU A O 1
ATOM 750 N N . GLN A 1 94 ? -4.488 0.447 15.595 1.00 95.31 94 GLN A N 1
ATOM 751 C CA . GLN A 1 94 ? -4.456 0.956 16.957 1.00 95.31 94 GLN A CA 1
ATOM 752 C C . GLN A 1 94 ? -5.393 2.152 17.113 1.00 95.31 94 GLN A C 1
ATOM 754 O O . GLN A 1 94 ? -5.667 2.860 16.147 1.00 95.31 94 GLN A O 1
ATOM 759 N N . GLU A 1 95 ? -5.879 2.395 18.326 1.00 94.19 95 GLU A N 1
ATOM 760 C CA . GLU A 1 95 ? -6.612 3.621 18.651 1.00 94.19 95 GLU A CA 1
ATOM 761 C C . GLU A 1 95 ? -5.709 4.850 18.465 1.00 94.19 95 GLU A C 1
ATOM 763 O O . GLU A 1 95 ? -4.572 4.884 18.933 1.00 94.19 95 GLU A O 1
ATOM 768 N N . GLY A 1 96 ? -6.218 5.875 17.779 1.00 86.75 96 GLY A N 1
ATOM 769 C CA . GLY A 1 96 ? -5.479 7.109 17.506 1.00 86.75 96 GLY A CA 1
ATOM 770 C C . GLY A 1 96 ? -5.522 8.110 18.661 1.00 86.75 96 GLY A C 1
ATOM 771 O O . GLY A 1 96 ? -4.612 8.927 18.797 1.00 86.75 96 GLY A O 1
ATOM 772 N N . ASN A 1 97 ? -6.547 8.029 19.515 1.00 79.69 97 ASN A N 1
ATOM 773 C CA . ASN A 1 97 ? -6.700 8.879 20.694 1.00 79.69 97 ASN A CA 1
ATOM 774 C C . ASN A 1 97 ? -5.973 8.270 21.893 1.00 79.69 97 ASN A C 1
ATOM 776 O O . ASN A 1 97 ? -6.539 7.509 22.675 1.00 79.69 97 ASN A O 1
ATOM 780 N N . ILE A 1 98 ? -4.703 8.628 22.040 1.00 76.19 98 ILE A N 1
ATOM 781 C CA . ILE A 1 98 ? -3.862 8.153 23.134 1.00 76.19 98 ILE A CA 1
ATOM 782 C C . ILE A 1 98 ? -3.941 9.152 24.293 1.00 76.19 98 ILE A C 1
ATOM 784 O O . ILE A 1 98 ? -3.570 10.318 24.151 1.00 76.19 98 ILE A O 1
ATOM 788 N N . ALA A 1 99 ? -4.413 8.705 25.458 1.00 75.88 99 ALA A N 1
ATOM 789 C CA . ALA A 1 99 ? -4.280 9.488 26.684 1.00 75.88 99 ALA A CA 1
ATOM 790 C C . ALA A 1 99 ? -2.789 9.605 27.067 1.00 75.88 99 ALA A C 1
ATOM 792 O O . ALA A 1 99 ? -2.063 8.614 26.947 1.00 75.88 99 ALA A O 1
ATOM 793 N N . PRO A 1 100 ? -2.313 10.770 27.546 1.00 73.19 100 PRO A N 1
ATOM 794 C CA . PRO A 1 100 ? -0.901 10.957 27.865 1.00 73.19 100 PRO A CA 1
ATOM 795 C C . PRO A 1 100 ? -0.402 9.892 28.854 1.00 73.19 100 PRO A C 1
ATOM 797 O O . PRO A 1 100 ? -0.989 9.698 29.917 1.00 73.19 100 PRO A O 1
ATOM 800 N N . GLY A 1 101 ? 0.682 9.198 28.489 1.00 76.31 101 GLY A N 1
ATOM 801 C CA . GLY A 1 101 ? 1.307 8.147 29.304 1.00 76.31 101 GLY A CA 1
ATOM 802 C C . GLY A 1 101 ? 0.727 6.737 29.139 1.00 76.31 101 GLY A C 1
ATOM 803 O O . GLY A 1 101 ? 1.092 5.850 29.909 1.00 76.31 101 GLY A O 1
ATOM 804 N N . ARG A 1 102 ? -0.160 6.505 28.162 1.00 80.56 102 ARG A N 1
ATOM 805 C CA . ARG A 1 102 ? -0.712 5.177 27.860 1.00 80.56 102 ARG A CA 1
ATOM 806 C C . ARG A 1 102 ? -0.257 4.696 26.484 1.00 80.56 102 ARG A C 1
ATOM 808 O O . ARG A 1 102 ? -0.156 5.491 25.561 1.00 80.56 102 ARG A O 1
ATOM 815 N N . GLU A 1 103 ? -0.017 3.398 26.343 1.00 80.38 103 GLU A N 1
ATOM 816 C CA . GLU A 1 103 ? 0.231 2.791 25.032 1.00 80.38 103 GLU A CA 1
ATOM 817 C C . GLU A 1 103 ? -1.068 2.743 24.203 1.00 80.38 103 GLU A C 1
ATOM 819 O O . GLU A 1 103 ? -2.146 2.525 24.777 1.00 80.38 103 GLU A O 1
ATOM 824 N N . PRO A 1 104 ? -0.992 2.921 22.870 1.00 84.88 104 PRO A N 1
ATOM 825 C CA . PRO A 1 104 ? -2.145 2.790 21.992 1.00 84.88 104 PRO A CA 1
ATOM 826 C C . PRO A 1 104 ? -2.755 1.389 22.103 1.00 84.88 104 PRO A C 1
ATOM 828 O O . PRO A 1 104 ? -2.079 0.368 21.940 1.00 84.88 104 PRO A O 1
ATOM 831 N N . ARG A 1 105 ? -4.065 1.315 22.351 1.00 91.69 105 ARG A N 1
ATOM 832 C CA . ARG A 1 105 ? -4.770 0.032 22.370 1.00 91.69 105 ARG A CA 1
ATOM 833 C C . ARG A 1 105 ? -4.838 -0.528 20.951 1.00 91.69 105 ARG A C 1
ATOM 835 O O . ARG A 1 105 ? -5.286 0.148 20.031 1.00 91.69 105 ARG A O 1
ATOM 842 N N . THR A 1 106 ? -4.446 -1.789 20.785 1.00 94.62 106 THR A N 1
ATOM 843 C CA . THR A 1 106 ? -4.631 -2.511 19.518 1.00 94.62 106 THR A CA 1
ATOM 844 C C . THR A 1 106 ? -6.104 -2.879 19.340 1.00 94.62 106 THR A C 1
ATOM 846 O O . THR A 1 106 ? -6.695 -3.516 20.213 1.00 94.62 106 THR A O 1
ATOM 849 N N . LEU A 1 107 ? -6.681 -2.473 18.210 1.00 94.31 107 LEU A N 1
ATOM 850 C CA . LEU A 1 107 ? -8.045 -2.795 17.791 1.00 94.31 107 LEU A CA 1
ATOM 851 C C . LEU A 1 107 ? -8.086 -4.160 17.104 1.00 94.31 107 LEU A C 1
ATOM 853 O O . LEU A 1 107 ? -8.883 -5.017 17.476 1.00 94.31 107 LEU A O 1
ATOM 857 N N . TRP A 1 108 ? -7.186 -4.382 16.147 1.00 94.94 108 TRP A N 1
ATOM 858 C CA . TRP A 1 108 ? -6.997 -5.672 15.489 1.00 94.94 108 TRP A CA 1
ATOM 859 C C . TRP A 1 108 ? -5.588 -5.797 14.916 1.00 94.94 108 TRP A C 1
ATOM 861 O O . TRP A 1 108 ? -4.870 -4.81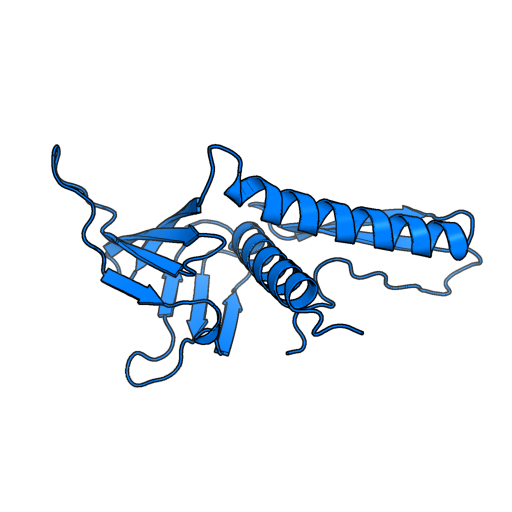2 14.728 1.00 94.94 108 TRP A O 1
ATOM 871 N N . LYS A 1 109 ? -5.181 -7.039 14.646 1.00 95.12 109 LYS A N 1
ATOM 872 C CA . LYS A 1 109 ? -3.882 -7.363 14.060 1.00 95.12 109 LYS A CA 1
ATOM 873 C C . LYS A 1 109 ? -4.003 -8.578 13.153 1.00 95.12 109 LYS A C 1
ATOM 875 O O . LYS A 1 109 ? -4.501 -9.616 13.585 1.00 95.12 109 LYS A O 1
ATOM 880 N N . PHE A 1 110 ? -3.487 -8.466 11.934 1.00 94.94 110 PHE A N 1
ATOM 881 C CA . PHE A 1 110 ? -3.498 -9.550 10.957 1.00 94.94 110 PHE A CA 1
ATOM 882 C C . PHE A 1 110 ? -2.152 -9.666 10.238 1.00 94.94 110 PHE A C 1
ATOM 884 O O . PHE A 1 110 ? -1.577 -8.653 9.842 1.00 94.94 110 PHE A O 1
ATOM 891 N N . PRO A 1 111 ? -1.636 -10.888 10.034 1.00 93.06 111 PRO A N 1
ATOM 892 C CA . PRO A 1 111 ? -0.432 -11.099 9.245 1.00 93.06 111 PRO A CA 1
ATOM 893 C C . PRO A 1 111 ? -0.745 -10.992 7.738 1.00 93.06 111 PRO A C 1
ATOM 895 O O . PRO A 1 111 ? -1.910 -11.033 7.330 1.00 93.06 111 PRO A O 1
ATOM 898 N N . PHE A 1 112 ? 0.283 -10.879 6.890 1.00 90.88 112 PHE A N 1
ATOM 899 C CA . PHE A 1 112 ? 0.098 -10.743 5.434 1.00 90.88 112 PHE A CA 1
ATOM 900 C C . PHE A 1 112 ? -0.632 -11.930 4.805 1.00 90.88 112 PHE A C 1
ATOM 902 O O . PHE A 1 112 ? -1.393 -11.750 3.860 1.00 90.88 112 PHE A O 1
ATOM 909 N N . GLU A 1 113 ? -0.434 -13.130 5.341 1.00 89.50 113 GLU A N 1
ATOM 910 C CA . GLU A 1 113 ? -1.003 -14.380 4.841 1.00 89.50 113 GLU A CA 1
ATOM 911 C C . GLU A 1 113 ? -2.531 -14.423 4.977 1.00 89.50 113 GLU A C 1
ATOM 913 O O . GLU A 1 113 ? -3.187 -15.170 4.252 1.00 89.50 113 GLU A O 1
ATOM 918 N N . ARG A 1 114 ? -3.111 -13.616 5.881 1.00 91.19 114 ARG A N 1
ATOM 919 C CA . ARG A 1 114 ? -4.569 -13.488 6.010 1.00 91.19 114 ARG A CA 1
ATOM 920 C C . ARG A 1 114 ? -5.175 -12.513 5.005 1.00 91.19 114 ARG A C 1
ATOM 922 O O . ARG A 1 114 ? -6.371 -12.608 4.763 1.00 91.19 114 ARG A O 1
ATOM 929 N N . LEU A 1 115 ? -4.397 -11.606 4.411 1.00 92.12 115 LEU A N 1
ATOM 930 C CA . LEU A 1 115 ? -4.933 -10.639 3.454 1.00 92.12 115 LEU A CA 1
ATOM 931 C C . LEU A 1 115 ? -5.365 -11.353 2.165 1.00 92.12 115 LEU A C 1
ATOM 933 O O . LEU A 1 115 ? -4.537 -11.840 1.393 1.00 92.12 115 LEU A O 1
ATOM 937 N N . ARG A 1 116 ? -6.672 -11.374 1.906 1.00 90.38 116 ARG A N 1
ATOM 938 C CA . ARG A 1 116 ? -7.264 -11.945 0.690 1.00 90.38 116 ARG A CA 1
ATOM 939 C C . ARG A 1 116 ? -7.312 -10.923 -0.430 1.00 90.38 116 ARG A C 1
ATOM 941 O O . ARG A 1 116 ? -6.964 -11.232 -1.573 1.00 90.38 116 ARG A O 1
ATOM 948 N N . MET A 1 117 ? -7.736 -9.710 -0.093 1.00 89.75 117 MET A N 1
ATOM 949 C CA . MET A 1 117 ? -7.940 -8.631 -1.045 1.00 89.75 117 MET A CA 1
ATOM 950 C C . MET A 1 117 ? -7.673 -7.278 -0.389 1.00 89.75 117 MET A C 1
ATOM 952 O O . MET A 1 117 ? -7.895 -7.082 0.800 1.00 89.75 117 MET A O 1
ATOM 956 N N . SER A 1 118 ? -7.180 -6.346 -1.196 1.00 92.25 118 SER A N 1
ATOM 957 C CA . SER A 1 118 ? -7.071 -4.933 -0.853 1.00 92.25 118 SER A CA 1
ATOM 958 C C . SER A 1 118 ? -7.648 -4.113 -2.002 1.00 92.25 118 SER A C 1
ATOM 960 O O . SER A 1 118 ? -7.339 -4.410 -3.164 1.00 92.25 118 SER A O 1
ATOM 962 N N . ALA A 1 119 ? -8.426 -3.083 -1.698 1.00 92.44 119 ALA A N 1
ATOM 963 C CA . ALA A 1 119 ? -8.983 -2.156 -2.677 1.00 92.44 119 ALA A CA 1
ATOM 964 C C . ALA A 1 119 ? -8.845 -0.711 -2.191 1.00 92.44 119 ALA A C 1
ATOM 966 O O . ALA A 1 119 ? -8.631 -0.462 -1.009 1.00 92.44 119 ALA A O 1
ATOM 967 N N . ASP A 1 120 ? -8.925 0.239 -3.117 1.00 93.19 120 ASP A N 1
ATOM 968 C CA . ASP A 1 120 ? -8.788 1.658 -2.816 1.00 93.19 120 ASP A CA 1
ATOM 969 C C . ASP A 1 120 ? -9.598 2.503 -3.808 1.00 93.19 120 ASP A C 1
ATOM 971 O O . ASP A 1 120 ? -9.739 2.114 -4.971 1.00 93.19 120 ASP A O 1
ATOM 975 N N . ASP A 1 121 ? -10.128 3.644 -3.363 1.00 92.88 121 ASP A N 1
ATOM 976 C CA . ASP A 1 121 ? -10.932 4.559 -4.196 1.00 92.88 121 ASP A CA 1
ATOM 977 C C . ASP A 1 121 ? -10.076 5.566 -4.985 1.00 92.88 121 ASP A C 1
ATOM 979 O O . ASP A 1 121 ? -10.585 6.324 -5.809 1.00 92.88 121 ASP A O 1
ATOM 983 N N . GLY A 1 122 ? -8.763 5.577 -4.744 1.00 88.50 122 GLY A N 1
ATOM 984 C CA . GLY A 1 122 ? -7.824 6.549 -5.292 1.00 88.50 122 GLY A CA 1
ATOM 985 C C . GLY A 1 122 ? -7.902 7.946 -4.670 1.00 88.50 122 GLY A C 1
ATOM 986 O O . GLY A 1 122 ? -7.187 8.827 -5.142 1.00 88.50 122 GLY A O 1
ATOM 987 N N . ALA A 1 123 ? -8.706 8.152 -3.625 1.00 92.31 123 ALA A N 1
ATOM 988 C CA . ALA A 1 123 ? -8.941 9.447 -2.991 1.00 92.31 123 ALA A CA 1
ATOM 989 C C . ALA A 1 123 ? -8.674 9.439 -1.478 1.00 92.31 123 ALA A C 1
ATOM 991 O O . ALA A 1 123 ? -7.843 10.224 -1.026 1.00 92.31 123 ALA A O 1
ATOM 992 N N . ARG A 1 124 ? -9.333 8.574 -0.698 1.00 94.75 124 ARG A N 1
ATOM 993 C CA . ARG A 1 124 ? -9.117 8.469 0.762 1.00 94.75 124 ARG A CA 1
ATOM 994 C C . ARG A 1 124 ? -9.434 7.106 1.368 1.00 94.75 124 ARG A C 1
ATOM 996 O O . ARG A 1 124 ? -8.887 6.783 2.418 1.00 94.75 124 ARG A O 1
ATOM 1003 N N . LEU A 1 125 ? -10.297 6.314 0.737 1.00 96.50 125 LEU A N 1
ATOM 1004 C CA . LEU A 1 125 ? -10.760 5.046 1.289 1.00 96.50 125 LEU A CA 1
ATOM 1005 C C . LEU A 1 125 ? -9.843 3.889 0.884 1.00 96.50 125 LEU A C 1
ATOM 1007 O O . LEU A 1 125 ? -9.476 3.722 -0.282 1.00 96.50 125 LEU A O 1
ATOM 1011 N N . LEU A 1 126 ? -9.503 3.072 1.875 1.00 96.75 126 LEU A N 1
ATOM 1012 C CA . LEU A 1 126 ? -8.769 1.822 1.756 1.00 96.75 126 LEU A CA 1
ATOM 1013 C C . LEU A 1 126 ? -9.629 0.694 2.332 1.00 96.75 126 LEU A C 1
ATOM 1015 O O . LEU A 1 126 ? -10.055 0.762 3.481 1.00 96.75 126 LEU A O 1
ATOM 1019 N N . TRP A 1 127 ? -9.802 -0.376 1.565 1.00 96.44 127 TRP A N 1
ATOM 1020 C CA . TRP A 1 127 ? -10.478 -1.592 2.003 1.00 96.44 127 TRP A CA 1
ATOM 1021 C C . TRP A 1 127 ? -9.486 -2.746 2.112 1.00 96.44 127 TRP A C 1
ATOM 1023 O O . TRP A 1 127 ? -8.697 -2.985 1.191 1.00 96.44 127 TRP A O 1
ATOM 1033 N N . LEU A 1 128 ? -9.520 -3.466 3.234 1.00 95.62 128 LEU A N 1
ATOM 1034 C CA . LEU A 1 128 ? -8.691 -4.643 3.501 1.00 95.62 128 LEU A CA 1
ATOM 1035 C C . LEU A 1 128 ? -9.579 -5.822 3.906 1.00 95.62 128 LEU A C 1
ATOM 1037 O O . LEU A 1 128 ? -10.171 -5.822 4.980 1.00 95.62 128 LEU A O 1
ATOM 1041 N N . ASP A 1 129 ? -9.636 -6.850 3.067 1.00 93.94 129 ASP A N 1
ATOM 1042 C CA . ASP A 1 129 ? -10.361 -8.087 3.348 1.00 93.94 129 ASP A CA 1
ATOM 1043 C C . ASP A 1 129 ? -9.385 -9.158 3.849 1.00 93.94 129 ASP A C 1
ATOM 1045 O O . ASP A 1 129 ? -8.527 -9.652 3.105 1.00 93.94 129 ASP A O 1
ATOM 1049 N N . PHE A 1 130 ? -9.529 -9.524 5.124 1.00 91.50 130 PHE A N 1
ATOM 1050 C CA . PHE A 1 130 ? -8.773 -10.599 5.775 1.00 91.50 130 PHE A CA 1
ATOM 1051 C C . PHE A 1 130 ? -9.555 -11.927 5.849 1.00 91.50 130 PHE A C 1
ATOM 1053 O O . PHE A 1 130 ? -9.044 -12.934 6.357 1.00 91.50 130 PHE A O 1
ATOM 1060 N N . GLY A 1 131 ? -10.787 -11.944 5.327 1.00 85.19 131 GLY A N 1
ATOM 1061 C CA . GLY A 1 131 ? -11.764 -13.016 5.469 1.00 85.19 131 GLY A CA 1
ATOM 1062 C C . GLY A 1 131 ? -12.175 -13.300 6.917 1.00 85.19 131 GLY A C 1
ATOM 1063 O O . GLY A 1 131 ? -11.665 -12.700 7.856 1.00 85.19 131 GLY A O 1
ATOM 1064 N N . GLY A 1 132 ? -13.054 -14.290 7.094 1.00 80.62 132 GLY A N 1
ATOM 1065 C CA . GLY A 1 132 ? -13.565 -14.681 8.414 1.00 80.62 132 GLY A CA 1
ATOM 1066 C C . GLY A 1 132 ? -14.888 -13.996 8.752 1.00 80.62 132 GLY A C 1
ATOM 1067 O O . GLY A 1 132 ? -15.595 -13.550 7.849 1.00 80.62 132 GLY A O 1
ATOM 1068 N N . GLU A 1 133 ? -15.227 -13.952 10.041 1.00 78.12 133 GLU A N 1
ATOM 1069 C CA . GLU A 1 133 ? -16.417 -13.247 10.543 1.00 78.12 133 GLU A CA 1
ATOM 1070 C C . GLU A 1 133 ? -16.203 -11.729 10.594 1.00 78.12 133 GLU A C 1
ATOM 1072 O O . GLU A 1 133 ? -17.172 -10.975 10.576 1.00 78.12 133 GLU A O 1
ATOM 1077 N N . GLU A 1 134 ? -14.945 -11.272 10.623 1.00 76.00 134 GLU A N 1
ATOM 1078 C CA . GLU A 1 134 ? -14.613 -9.850 10.723 1.00 76.00 134 GLU A CA 1
ATOM 1079 C C . GLU A 1 134 ? -14.943 -9.071 9.436 1.00 76.00 134 GLU A C 1
ATOM 1081 O O . GLU A 1 134 ? -15.235 -7.880 9.501 1.00 76.00 134 GLU A O 1
ATOM 1086 N N . GLY A 1 135 ? -14.955 -9.740 8.277 1.00 83.00 135 GLY A N 1
ATOM 1087 C CA . GLY A 1 135 ? -15.301 -9.135 6.989 1.00 83.00 135 GLY A CA 1
ATOM 1088 C C . GLY A 1 135 ? -14.245 -8.168 6.436 1.00 83.00 135 GLY A C 1
ATOM 1089 O O . GLY A 1 135 ? -13.057 -8.252 6.752 1.00 83.00 135 GLY A O 1
ATOM 1090 N N . GLU A 1 136 ? -14.688 -7.270 5.556 1.00 91.75 136 GLU A N 1
ATOM 1091 C CA . GLU A 1 136 ? -13.855 -6.231 4.946 1.00 91.75 136 GLU A CA 1
ATOM 1092 C C . GLU A 1 136 ? -13.694 -5.038 5.897 1.00 91.75 136 GLU A C 1
ATOM 1094 O O . GLU A 1 136 ? -14.670 -4.496 6.415 1.00 91.75 136 GLU A O 1
ATOM 1099 N N . MET A 1 137 ? -12.450 -4.622 6.128 1.00 94.44 137 MET A N 1
ATOM 1100 C CA . MET A 1 137 ? -12.118 -3.450 6.932 1.00 94.44 137 MET A CA 1
ATOM 1101 C C . MET A 1 137 ? -12.071 -2.217 6.034 1.00 94.44 137 MET A C 1
ATOM 1103 O O . MET A 1 137 ? -11.165 -2.097 5.210 1.00 94.44 137 MET A O 1
ATOM 1107 N N . GLU A 1 138 ? -13.007 -1.291 6.221 1.00 96.62 138 GLU A N 1
ATOM 1108 C CA . GLU A 1 138 ? -12.973 0.032 5.595 1.00 96.62 138 GLU A CA 1
ATOM 1109 C C . GLU A 1 138 ? -12.202 1.018 6.482 1.00 96.62 138 GLU A C 1
ATOM 1111 O O . GLU A 1 138 ? -12.510 1.200 7.663 1.00 96.62 138 GLU A O 1
ATOM 1116 N N . LEU A 1 139 ? -11.184 1.647 5.903 1.00 97.38 139 LEU A N 1
ATOM 1117 C CA . LEU A 1 139 ? -10.338 2.646 6.537 1.00 97.38 139 LEU A CA 1
ATOM 1118 C C . LEU A 1 139 ? -10.356 3.916 5.702 1.00 97.38 139 LEU A C 1
ATOM 1120 O O . LEU A 1 139 ? -10.088 3.892 4.504 1.00 97.38 139 LEU A O 1
ATOM 1124 N N . ASP A 1 140 ? -10.597 5.039 6.355 1.00 96.94 140 ASP A N 1
ATOM 1125 C CA . ASP A 1 140 ? -10.485 6.346 5.732 1.00 96.94 140 ASP A CA 1
ATOM 1126 C C . ASP A 1 140 ? -9.148 6.978 6.113 1.00 96.94 140 ASP A C 1
ATOM 1128 O O . ASP A 1 140 ? -8.938 7.373 7.253 1.00 96.94 140 ASP A O 1
ATOM 1132 N N . LEU A 1 141 ? -8.216 7.043 5.166 1.00 94.06 141 LEU A N 1
ATOM 1133 C CA . LEU A 1 141 ? -6.864 7.557 5.392 1.00 94.06 141 LEU A CA 1
ATOM 1134 C C . LEU A 1 141 ? -6.785 9.089 5.346 1.00 94.06 141 LEU A C 1
ATOM 1136 O O . LEU A 1 141 ? -5.683 9.637 5.433 1.00 94.06 141 LEU A O 1
ATOM 1140 N N . GLU A 1 142 ? -7.911 9.773 5.107 1.00 92.00 142 GLU A N 1
ATOM 1141 C CA . GLU A 1 142 ? -8.008 11.232 4.927 1.00 92.00 142 GLU A CA 1
ATOM 1142 C C . GLU A 1 142 ? -7.094 11.789 3.810 1.00 92.00 142 GLU A C 1
ATOM 1144 O O . GLU A 1 142 ? -6.926 12.998 3.650 1.00 92.00 142 GLU A O 1
ATOM 1149 N N . SER A 1 143 ? -6.480 10.900 3.029 1.00 90.50 143 SER A N 1
ATOM 1150 C CA . SER A 1 143 ? -5.455 11.171 2.029 1.00 90.50 143 SER A CA 1
ATOM 1151 C C . SER A 1 143 ? -5.372 10.011 1.044 1.00 90.50 143 SER A C 1
ATOM 1153 O O . SER A 1 143 ? -5.805 8.896 1.344 1.00 90.50 143 SER A O 1
ATOM 1155 N N . CYS A 1 144 ? -4.801 10.258 -0.137 1.00 91.00 144 CYS A N 1
ATOM 1156 C CA . CYS A 1 144 ? -4.779 9.253 -1.188 1.00 91.00 144 CYS A CA 1
ATOM 1157 C C . CYS A 1 144 ? -4.095 7.954 -0.716 1.00 91.00 144 CYS A C 1
ATOM 1159 O O . CYS A 1 144 ? -2.933 7.989 -0.309 1.00 91.00 144 CYS A O 1
ATOM 1161 N N . PRO A 1 145 ? -4.758 6.788 -0.831 1.00 92.38 145 PRO A N 1
ATOM 1162 C CA . PRO A 1 145 ? -4.234 5.507 -0.348 1.00 92.38 145 PRO A CA 1
ATOM 1163 C C . PRO A 1 145 ? -3.105 4.927 -1.209 1.00 92.38 145 PRO A C 1
ATOM 1165 O O . PRO A 1 145 ? -2.485 3.930 -0.832 1.00 92.38 145 PRO A O 1
ATOM 1168 N N . LYS A 1 146 ? -2.797 5.534 -2.363 1.00 89.31 146 LYS A N 1
ATOM 1169 C CA . LYS A 1 146 ? -1.825 4.997 -3.325 1.00 89.31 146 LYS A CA 1
ATOM 1170 C C . LYS A 1 146 ? -0.434 4.756 -2.733 1.00 89.31 146 LYS A C 1
ATOM 1172 O O . LYS A 1 146 ? 0.079 3.666 -2.974 1.00 89.31 146 LYS A O 1
ATOM 1177 N N . PRO A 1 147 ? 0.186 5.657 -1.948 1.00 87.88 147 PRO A N 1
ATOM 1178 C CA . PRO A 1 147 ? 1.482 5.378 -1.331 1.00 87.88 147 PRO A CA 1
ATOM 1179 C C . PRO A 1 147 ? 1.462 4.117 -0.453 1.00 87.88 147 PRO A C 1
ATOM 1181 O O . PRO A 1 147 ? 2.348 3.271 -0.577 1.00 87.88 147 PRO A O 1
ATOM 1184 N N . LEU A 1 148 ? 0.421 3.947 0.371 1.00 89.44 148 LEU A N 1
ATOM 1185 C CA . LEU A 1 148 ? 0.270 2.796 1.268 1.00 89.44 148 LEU A CA 1
ATOM 1186 C C . LEU A 1 148 ? 0.074 1.499 0.484 1.00 89.44 148 LEU A C 1
ATOM 1188 O O . LEU A 1 148 ? 0.785 0.521 0.713 1.00 89.44 148 LEU A O 1
ATOM 1192 N N . VAL A 1 149 ? -0.851 1.501 -0.481 1.00 90.50 149 VAL A N 1
ATOM 1193 C CA . VAL A 1 149 ? -1.110 0.352 -1.366 1.00 90.50 149 VAL A CA 1
ATOM 1194 C C . VAL A 1 149 ? 0.168 -0.062 -2.091 1.00 90.50 149 VAL A C 1
ATOM 1196 O O . VAL A 1 149 ? 0.449 -1.251 -2.255 1.00 90.50 149 VAL A O 1
ATOM 1199 N N . PHE A 1 150 ? 0.977 0.916 -2.495 1.00 88.31 150 PHE A N 1
ATOM 1200 C CA . PHE A 1 150 ? 2.268 0.656 -3.100 1.00 88.31 150 PHE A CA 1
ATOM 1201 C C . PHE A 1 150 ? 3.221 -0.034 -2.104 1.00 88.31 150 PHE A C 1
ATOM 1203 O O . PHE A 1 150 ? 3.710 -1.130 -2.382 1.00 88.31 150 PHE A O 1
ATOM 1210 N N . ILE A 1 151 ? 3.441 0.523 -0.917 1.00 88.31 151 ILE A N 1
ATOM 1211 C CA . ILE A 1 151 ? 4.307 -0.106 0.096 1.00 88.31 151 ILE A CA 1
ATOM 1212 C C . ILE A 1 151 ? 3.864 -1.543 0.408 1.00 88.31 151 ILE A C 1
ATOM 1214 O O . ILE A 1 151 ? 4.691 -2.458 0.401 1.00 88.31 151 ILE A O 1
ATOM 1218 N N . LEU A 1 152 ? 2.560 -1.762 0.588 1.00 90.00 152 LEU A N 1
ATOM 1219 C CA . LEU A 1 152 ? 1.969 -3.080 0.816 1.00 90.00 152 LEU A CA 1
ATOM 1220 C C . LEU A 1 152 ? 2.362 -4.086 -0.276 1.00 90.00 152 LEU A C 1
ATOM 1222 O O . LEU A 1 152 ? 2.845 -5.186 0.004 1.00 90.00 152 LEU A O 1
ATOM 1226 N N . HIS A 1 153 ? 2.182 -3.716 -1.538 1.00 86.88 153 HIS A N 1
ATOM 1227 C CA . HIS A 1 153 ? 2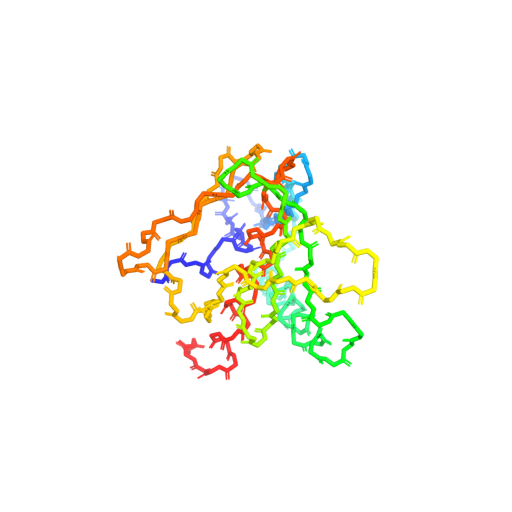.549 -4.577 -2.657 1.00 86.88 153 HIS A CA 1
ATOM 1228 C C . HIS A 1 153 ? 4.059 -4.827 -2.746 1.00 86.88 153 HIS A C 1
ATOM 1230 O O . HIS A 1 153 ? 4.454 -5.942 -3.095 1.00 86.88 153 HIS A O 1
ATOM 1236 N N . ASN A 1 154 ? 4.897 -3.839 -2.416 1.00 85.94 154 ASN A N 1
ATOM 1237 C CA . ASN A 1 154 ? 6.34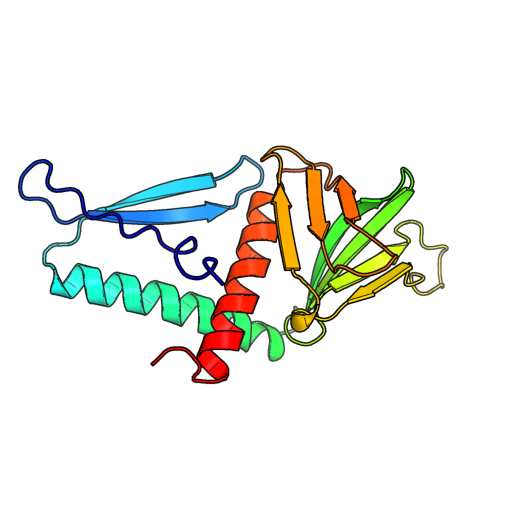6 -4.026 -2.372 1.00 85.94 154 ASN A CA 1
ATOM 1238 C C . ASN A 1 154 ? 6.737 -5.049 -1.294 1.00 85.94 154 ASN A C 1
ATOM 1240 O O . ASN A 1 154 ? 7.512 -5.965 -1.565 1.00 85.94 154 ASN A O 1
ATOM 1244 N N . PHE A 1 155 ? 6.134 -4.960 -0.105 1.00 88.38 155 PHE A N 1
ATOM 1245 C CA . PHE A 1 155 ? 6.358 -5.911 0.986 1.00 88.38 155 PHE A CA 1
ATOM 1246 C C . PHE A 1 155 ? 5.949 -7.334 0.598 1.00 88.38 155 PHE A C 1
ATOM 1248 O O . PHE A 1 155 ? 6.733 -8.271 0.755 1.00 88.38 155 PHE A O 1
ATOM 1255 N N . LEU A 1 156 ? 4.756 -7.498 0.019 1.00 88.19 156 LEU A N 1
ATOM 1256 C CA . LEU A 1 156 ? 4.286 -8.795 -0.475 1.00 88.19 156 LEU A CA 1
ATOM 1257 C C . LEU A 1 156 ? 5.208 -9.357 -1.567 1.00 88.19 156 LEU A C 1
ATOM 1259 O O . LEU A 1 156 ? 5.552 -10.538 -1.539 1.00 88.19 156 LEU A O 1
ATOM 1263 N N . SER A 1 157 ? 5.644 -8.520 -2.513 1.00 85.88 157 SER A N 1
ATOM 1264 C CA . SER A 1 157 ? 6.552 -8.932 -3.587 1.00 85.88 157 SER A CA 1
ATOM 1265 C C . SER A 1 157 ? 7.915 -9.376 -3.053 1.00 85.88 157 SER A C 1
ATOM 1267 O O . SER A 1 157 ? 8.404 -10.426 -3.470 1.00 85.88 157 SER A O 1
ATOM 1269 N N . ALA A 1 158 ? 8.502 -8.622 -2.121 1.00 84.50 158 ALA A N 1
ATOM 1270 C CA . ALA A 1 158 ? 9.790 -8.943 -1.512 1.00 84.50 158 ALA A CA 1
ATOM 1271 C C . ALA A 1 158 ? 9.725 -10.244 -0.693 1.00 84.50 158 ALA A C 1
ATOM 1273 O O . ALA A 1 158 ? 10.621 -11.083 -0.793 1.00 84.50 158 ALA A O 1
ATOM 1274 N N . LYS A 1 159 ? 8.635 -10.471 0.053 1.00 85.06 159 LYS A N 1
ATOM 1275 C CA . LYS A 1 159 ? 8.414 -11.726 0.791 1.00 85.06 159 LYS A CA 1
ATOM 1276 C C . LYS A 1 159 ? 8.322 -12.939 -0.129 1.00 85.06 159 LYS A C 1
ATOM 1278 O O . LYS A 1 159 ? 8.970 -13.947 0.137 1.00 85.06 159 LYS A O 1
ATOM 1283 N N . ILE A 1 160 ? 7.562 -12.840 -1.221 1.00 84.81 160 ILE A N 1
ATOM 1284 C CA . ILE A 1 160 ? 7.450 -13.924 -2.209 1.00 84.81 160 ILE A CA 1
ATOM 1285 C C . ILE A 1 160 ? 8.819 -14.213 -2.844 1.00 84.81 160 ILE A C 1
ATOM 1287 O O . ILE A 1 160 ? 9.195 -15.378 -2.972 1.00 84.81 160 ILE A O 1
ATOM 1291 N N . HIS A 1 161 ? 9.575 -13.166 -3.196 1.00 81.50 161 HIS A N 1
ATOM 1292 C CA . HIS A 1 161 ? 10.929 -13.301 -3.735 1.00 81.50 161 HIS A CA 1
ATOM 1293 C C . HIS A 1 161 ? 11.873 -13.998 -2.739 1.00 81.50 161 HIS A C 1
ATOM 1295 O O . HIS A 1 161 ? 12.574 -14.935 -3.113 1.00 81.50 161 HIS A O 1
ATOM 1301 N N . ARG A 1 162 ? 11.836 -13.619 -1.451 1.00 79.25 162 ARG A N 1
ATOM 1302 C CA . ARG A 1 162 ? 12.634 -14.259 -0.387 1.00 79.25 162 ARG A CA 1
ATOM 1303 C C . ARG A 1 162 ? 12.319 -15.746 -0.221 1.00 79.25 162 ARG A C 1
ATOM 1305 O O . ARG A 1 162 ? 13.223 -16.529 0.043 1.00 79.25 162 ARG A O 1
ATOM 1312 N N . LEU A 1 163 ? 11.051 -16.133 -0.357 1.00 74.62 163 LEU A N 1
ATOM 1313 C CA . LEU A 1 163 ? 10.613 -17.526 -0.226 1.00 74.62 163 LEU A CA 1
ATOM 1314 C C . LEU A 1 163 ? 10.958 -18.392 -1.452 1.00 74.62 163 LEU A C 1
ATOM 1316 O O . LEU A 1 163 ? 10.651 -19.580 -1.448 1.00 74.62 163 LEU A O 1
ATOM 1320 N N . GLY A 1 164 ? 11.572 -17.824 -2.499 1.00 63.41 164 GLY A N 1
ATOM 1321 C CA . GLY A 1 164 ? 11.934 -18.559 -3.715 1.00 63.41 164 GLY A CA 1
ATOM 1322 C C . GLY A 1 164 ? 10.727 -19.043 -4.526 1.00 63.41 164 GLY A C 1
ATOM 1323 O O . GLY A 1 164 ? 10.864 -19.917 -5.373 1.00 63.41 164 GLY A O 1
ATOM 1324 N N . LEU A 1 165 ? 9.536 -18.483 -4.277 1.00 57.78 165 LEU A N 1
ATOM 1325 C CA . LEU A 1 165 ? 8.274 -18.896 -4.909 1.00 57.78 165 LEU A CA 1
ATOM 1326 C C . LEU A 1 165 ? 8.052 -18.266 -6.298 1.00 57.78 165 LEU A C 1
ATOM 1328 O O . LEU A 1 165 ? 6.991 -18.436 -6.897 1.00 57.78 165 LEU A O 1
ATOM 1332 N N . LEU A 1 166 ? 9.040 -17.528 -6.807 1.00 50.91 166 LEU A N 1
ATOM 1333 C CA . LEU A 1 166 ? 9.095 -17.018 -8.174 1.00 50.91 166 LEU A CA 1
ATOM 1334 C C . LEU A 1 166 ? 10.392 -17.528 -8.815 1.00 50.91 166 LEU A C 1
ATOM 1336 O O . LEU A 1 166 ? 11.417 -16.849 -8.760 1.00 50.91 166 LEU A O 1
ATOM 1340 N N . ALA A 1 167 ? 10.321 -18.737 -9.374 1.00 41.66 167 ALA A N 1
ATOM 1341 C CA . ALA A 1 167 ? 11.274 -19.290 -10.335 1.00 41.66 167 ALA A CA 1
ATOM 1342 C C . ALA A 1 167 ? 10.614 -19.339 -11.719 1.00 41.66 167 ALA A C 1
ATOM 1344 O O . ALA A 1 167 ? 9.407 -19.676 -11.775 1.00 41.66 167 ALA A O 1
#

Foldseek 3Di:
DPLQCPQWVQDADPDDPWRKTWGWAQDLQFIDIDIDTDPDPVRVVVVVVCVLVVLLVVLVCCVVDPNQWDWFWWAFPNFIWIWIQGLFQGIWIFHRDDDPPDDTHTPDGDGLVQFPDWDFPQAFWIWTASDDPVGITIIGRVTGCRNVSNSSSSSVNSVCVVVVVDD

Radius of gyration: 18.03 Å; chains: 1; bounding box: 35×32×63 Å

Secondary structure (DSSP, 8-state):
--GGGSS-------SSS-EEEEEEEEETTEEEEEEEEESSHHHHHHHHHHHHHHHHHHHHHTTTSS--EEEEEEEETTEEEEEEEETTTEEEEEES-PPTT-PPPEEEEE-GGG--EEEE-SSSEEEEE--SSS-EEEEE-SS-SHHHHHHHHHHHHHHHHHTT---

InterPro domains:
  IPR015482 Syntrophin [PTHR10554] (11-166)
  IPR055108 Syntrophin, C-terminal PH domain [PF23012] (67-165)